Protein AF-A0A7Y5M687-F1 (afdb_monomer_lite)

Foldseek 3Di:
DCVVVVVLVVVLVVCVVVVNPVVSVVSVVVVVVDDDDDDDPDPDPPPPDVPPDPDDDDDDDDPPPPPCPPPPDPPPPPPPPAQAQDKDWDWDWDDDPNDIWTKIKIQAGGDGPPPDDAAEAEDEDDPPDAQVRSCVVVVVSVVCNVVRHMYMYIGD

pLDDT: mean 76.88, std 19.97, range [33.5, 98.5]

Radius of gyration: 26.1 Å; chains: 1; bounding box: 50×45×77 Å

Secondary structure (DSSP, 8-state):
--HHHHHHHHHHHHHHHTT-HHHHHHHHHHHHH--SSPPP---------TT---------------------------------SS-EEEEEEEEETTEEEEEEEEE----TT--SPPPEEE-PPPTT--HHHHHHHH-HHHHHHHHT-EEEEE--

Sequence (156 aa):
MNHLFNDMLGEATRLTRSGNLQAATDLIQRALRGESAPVPPRPSPASTDADMVIDVQTRVIDDAPAPVRQAEAHSPTTARAAASSTEQWLRSSYAHKGRQLAYRLYVPPTAAGTSEPRPLIVMLHGCTQGADDFAAGTRMNALARDAGVLVLYPEQ

Structure (mmCIF, N/CA/C/O backbone):
data_AF-A0A7Y5M687-F1
#
_entry.id   AF-A0A7Y5M687-F1
#
loop_
_atom_site.group_PDB
_atom_site.id
_atom_site.type_symbol
_atom_site.label_atom_id
_atom_site.label_alt_id
_atom_site.label_comp_id
_atom_site.label_asym_id
_atom_site.label_entity_id
_atom_site.label_seq_id
_atom_site.pdbx_PDB_ins_code
_atom_site.Cartn_x
_atom_site.Cartn_y
_atom_site.Cartn_z
_atom_site.occupancy
_atom_site.B_iso_or_equiv
_atom_site.auth_seq_id
_atom_site.auth_comp_id
_atom_site.auth_asym_id
_atom_site.auth_atom_id
_atom_site.pdbx_PDB_model_num
ATOM 1 N N . MET A 1 1 ? 29.578 0.803 -32.071 1.00 50.81 1 MET A N 1
ATOM 2 C CA . MET A 1 1 ? 28.991 -0.552 -32.152 1.00 50.81 1 MET A CA 1
ATOM 3 C C . MET A 1 1 ? 27.478 -0.469 -31.882 1.00 50.81 1 MET A C 1
ATOM 5 O O . MET A 1 1 ? 27.015 -1.019 -30.904 1.00 50.81 1 MET A O 1
ATOM 9 N N . ASN A 1 2 ? 26.725 0.268 -32.718 1.00 56.16 2 ASN A N 1
ATOM 10 C CA . ASN A 1 2 ? 25.264 0.492 -32.582 1.00 56.16 2 ASN A CA 1
ATOM 11 C C . ASN A 1 2 ? 24.506 0.415 -33.929 1.00 56.16 2 ASN A C 1
ATOM 13 O O . ASN A 1 2 ? 23.289 0.554 -33.961 1.00 56.16 2 ASN A O 1
ATOM 17 N N . HIS A 1 3 ? 25.204 0.196 -35.050 1.00 58.78 3 HIS A N 1
ATOM 18 C CA . HIS A 1 3 ? 24.576 0.191 -36.378 1.00 58.78 3 HIS A CA 1
ATOM 19 C C . HIS A 1 3 ? 23.774 -1.090 -36.630 1.00 58.78 3 HIS A C 1
ATOM 21 O O . HIS A 1 3 ? 22.640 -1.011 -37.077 1.00 58.78 3 HIS A O 1
ATOM 27 N N . LEU A 1 4 ? 24.284 -2.247 -36.191 1.00 65.81 4 LEU A N 1
ATOM 28 C CA . LEU A 1 4 ? 23.611 -3.537 -36.373 1.00 65.81 4 LEU A CA 1
ATOM 29 C C . LEU A 1 4 ? 22.228 -3.598 -35.698 1.00 65.81 4 LEU A C 1
ATOM 31 O O . LEU A 1 4 ? 21.294 -4.173 -36.245 1.00 65.81 4 LEU A O 1
ATOM 35 N N . PHE A 1 5 ? 22.083 -2.997 -34.514 1.00 67.81 5 PHE A N 1
ATOM 36 C CA . PHE A 1 5 ? 20.802 -2.969 -33.805 1.00 67.81 5 PHE A CA 1
ATOM 37 C C . PHE A 1 5 ? 19.809 -1.999 -34.460 1.00 67.81 5 PHE A C 1
ATOM 39 O O . PHE A 1 5 ? 18.636 -2.331 -34.617 1.00 67.81 5 PHE A O 1
ATOM 46 N N . ASN A 1 6 ? 20.289 -0.834 -34.906 1.00 73.31 6 ASN A N 1
ATOM 47 C CA . ASN A 1 6 ? 19.464 0.153 -35.602 1.00 73.31 6 ASN A CA 1
ATOM 48 C C . ASN A 1 6 ? 18.972 -0.362 -36.965 1.00 73.31 6 ASN A C 1
ATOM 50 O O . ASN A 1 6 ? 17.813 -0.138 -37.315 1.00 73.31 6 ASN A O 1
ATOM 54 N N . ASP A 1 7 ? 19.805 -1.113 -37.689 1.00 78.06 7 ASP A N 1
ATOM 55 C CA . ASP A 1 7 ? 19.435 -1.734 -38.965 1.00 78.06 7 ASP A CA 1
ATOM 56 C C . ASP A 1 7 ? 18.380 -2.839 -38.763 1.00 78.06 7 ASP A C 1
ATOM 58 O O . ASP A 1 7 ? 17.397 -2.914 -39.504 1.00 78.06 7 ASP A O 1
ATOM 62 N N . MET A 1 8 ? 18.514 -3.645 -37.700 1.00 79.06 8 MET A N 1
ATOM 63 C CA . MET A 1 8 ? 17.506 -4.646 -37.323 1.00 79.06 8 MET A CA 1
ATOM 64 C C . MET A 1 8 ? 16.159 -4.015 -36.934 1.00 79.06 8 MET A C 1
ATOM 66 O O . MET A 1 8 ? 15.106 -4.542 -37.300 1.00 79.06 8 MET A O 1
ATOM 70 N N . LEU A 1 9 ? 16.168 -2.868 -36.246 1.00 81.38 9 LEU A N 1
ATOM 71 C CA . LEU A 1 9 ? 14.945 -2.138 -35.891 1.00 81.38 9 LEU A CA 1
ATOM 72 C C . LEU A 1 9 ? 14.229 -1.569 -37.134 1.00 81.38 9 LEU A C 1
ATOM 74 O O . LEU A 1 9 ? 12.995 -1.595 -37.226 1.00 81.38 9 LEU A O 1
ATOM 78 N N . GLY A 1 10 ? 15.001 -1.084 -38.113 1.00 85.31 10 GLY A N 1
ATOM 79 C CA . GLY A 1 10 ? 14.486 -0.608 -39.398 1.00 85.31 10 GLY A CA 1
ATOM 80 C C . GLY A 1 10 ? 13.806 -1.718 -40.202 1.00 85.31 10 GLY A C 1
ATOM 81 O O . GLY A 1 10 ? 12.689 -1.535 -40.698 1.00 85.31 10 GLY A O 1
ATOM 82 N N . GLU A 1 11 ? 14.423 -2.899 -40.262 1.00 80.69 11 GLU A N 1
ATOM 83 C CA . GLU A 1 11 ? 13.884 -4.032 -41.019 1.00 80.69 11 GLU A CA 1
ATOM 84 C C . GLU A 1 11 ? 12.627 -4.635 -40.366 1.00 80.69 11 GLU A C 1
ATOM 86 O O . GLU A 1 11 ? 11.649 -4.922 -41.059 1.00 80.69 11 GLU A O 1
ATOM 91 N N . ALA A 1 12 ? 12.571 -4.714 -39.031 1.00 82.75 12 ALA A N 1
ATOM 92 C CA . ALA A 1 12 ? 11.359 -5.123 -38.309 1.00 82.75 12 ALA A CA 1
ATOM 93 C C . ALA A 1 12 ? 10.157 -4.190 -38.586 1.00 82.75 12 ALA A C 1
ATOM 95 O O . ALA A 1 12 ? 9.016 -4.643 -38.747 1.00 82.75 12 ALA A O 1
ATOM 96 N N . THR A 1 13 ? 10.410 -2.884 -38.721 1.00 84.81 13 THR A N 1
ATOM 97 C CA . THR A 1 13 ? 9.378 -1.886 -39.052 1.00 84.81 13 THR A CA 1
ATOM 98 C C . THR A 1 13 ? 8.874 -2.054 -40.491 1.00 84.81 13 THR A C 1
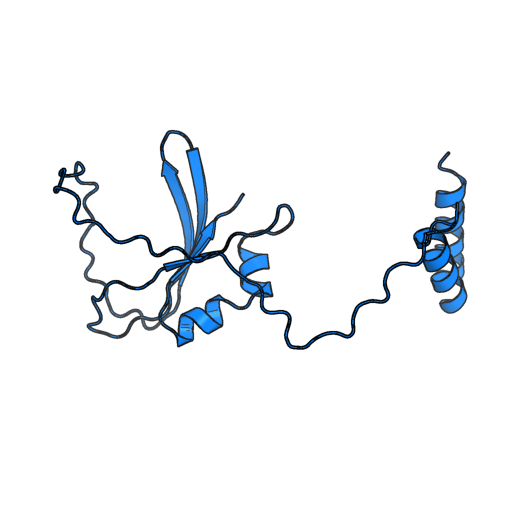ATOM 100 O O . THR A 1 13 ? 7.672 -1.943 -40.760 1.00 84.81 13 THR A O 1
ATOM 103 N N . ARG A 1 14 ? 9.774 -2.373 -41.430 1.00 90.56 14 ARG A N 1
ATOM 104 C CA . ARG A 1 14 ? 9.435 -2.641 -42.836 1.00 90.56 14 ARG A CA 1
ATOM 105 C C . ARG A 1 14 ? 8.601 -3.914 -42.994 1.00 90.56 14 ARG A C 1
ATOM 107 O O . ARG A 1 14 ? 7.621 -3.918 -43.743 1.00 90.56 14 ARG A O 1
ATOM 114 N N . LEU A 1 15 ? 8.946 -4.970 -42.259 1.00 91.75 15 LEU A N 1
ATOM 115 C CA . LEU A 1 15 ? 8.210 -6.239 -42.247 1.00 91.75 15 LEU A CA 1
ATOM 116 C C . LEU A 1 15 ? 6.791 -6.073 -41.687 1.00 91.75 15 LEU A C 1
ATOM 118 O O . LEU A 1 15 ? 5.835 -6.569 -42.278 1.00 91.75 15 LEU A O 1
ATOM 122 N N . THR A 1 16 ? 6.627 -5.269 -40.633 1.00 86.00 16 THR A N 1
ATOM 123 C CA . THR A 1 16 ? 5.300 -4.917 -40.099 1.00 86.00 16 THR A CA 1
ATOM 124 C C . THR A 1 16 ? 4.455 -4.166 -41.131 1.00 86.00 16 THR A C 1
ATOM 126 O O . THR A 1 16 ? 3.299 -4.515 -41.365 1.00 86.00 16 THR A O 1
ATOM 129 N N . ARG A 1 17 ? 5.038 -3.168 -41.812 1.00 88.31 17 ARG A N 1
ATOM 130 C CA . ARG A 1 17 ? 4.330 -2.367 -42.828 1.00 88.31 17 ARG A CA 1
ATOM 131 C C . ARG A 1 17 ? 3.923 -3.178 -44.061 1.00 88.31 17 ARG A C 1
ATOM 133 O O . ARG A 1 17 ? 2.930 -2.854 -44.698 1.00 88.31 17 ARG A O 1
ATOM 140 N N . SER A 1 18 ? 4.684 -4.217 -44.396 1.00 92.12 18 SER A N 1
ATOM 141 C CA . SER A 1 18 ? 4.397 -5.120 -45.519 1.00 92.12 18 SER A CA 1
ATOM 142 C C . SER A 1 18 ? 3.501 -6.307 -45.141 1.00 92.12 18 SER A C 1
ATOM 144 O O . SER A 1 18 ? 3.233 -7.154 -45.988 1.00 92.12 18 SER A O 1
ATOM 146 N N . GLY A 1 19 ? 3.006 -6.363 -43.897 1.00 88.56 19 GLY A N 1
ATOM 147 C CA . GLY A 1 19 ? 2.070 -7.389 -43.425 1.00 88.56 19 GLY A CA 1
ATOM 148 C C . GLY A 1 19 ? 2.722 -8.710 -43.006 1.00 88.56 19 GLY A C 1
ATOM 149 O O . GLY A 1 19 ? 2.018 -9.646 -42.635 1.00 88.56 19 GLY A O 1
ATOM 150 N N . ASN A 1 20 ? 4.054 -8.801 -43.012 1.00 88.50 20 ASN A N 1
ATOM 151 C CA . ASN A 1 20 ? 4.780 -10.001 -42.604 1.00 88.50 20 ASN A CA 1
ATOM 152 C C . ASN A 1 20 ? 5.117 -9.958 -41.103 1.00 88.50 20 ASN A C 1
ATOM 154 O O . ASN A 1 20 ? 6.271 -9.815 -40.691 1.00 88.50 20 ASN A O 1
ATOM 158 N N . LEU A 1 21 ? 4.069 -10.050 -40.280 1.00 87.00 21 LEU A N 1
ATOM 159 C CA . LEU A 1 21 ? 4.155 -9.924 -38.820 1.00 87.00 21 LEU A CA 1
ATOM 160 C C . LEU A 1 21 ? 4.959 -11.058 -38.165 1.00 87.00 21 LEU A C 1
ATOM 162 O O . LEU A 1 21 ? 5.623 -10.834 -37.152 1.00 87.00 21 LEU A O 1
ATOM 166 N N . GLN A 1 22 ? 4.948 -12.254 -38.760 1.00 85.50 22 GLN A N 1
ATOM 167 C CA . GLN A 1 22 ? 5.685 -13.407 -38.241 1.00 85.50 22 GLN A CA 1
ATOM 168 C C . GLN A 1 22 ? 7.199 -13.165 -38.331 1.00 85.50 22 GLN A C 1
ATOM 170 O O . GLN A 1 22 ? 7.899 -13.239 -37.324 1.00 85.50 22 GLN A O 1
ATOM 175 N N . ALA A 1 23 ? 7.686 -12.748 -39.506 1.00 79.94 23 ALA A N 1
ATOM 176 C CA . ALA A 1 23 ? 9.101 -12.448 -39.714 1.00 79.94 23 ALA A CA 1
ATOM 177 C C . ALA A 1 23 ? 9.585 -11.255 -38.869 1.00 79.94 23 ALA A C 1
ATOM 179 O O . ALA A 1 23 ? 10.711 -11.271 -38.372 1.00 79.94 23 ALA A O 1
ATOM 180 N N . ALA A 1 24 ? 8.740 -10.234 -38.667 1.00 84.62 24 ALA A N 1
ATOM 181 C CA . ALA A 1 24 ? 9.051 -9.116 -37.773 1.00 84.62 24 ALA A CA 1
ATOM 182 C C . ALA A 1 24 ? 9.233 -9.582 -36.316 1.00 84.62 24 ALA A C 1
ATOM 184 O O . ALA A 1 24 ? 10.175 -9.165 -35.638 1.00 84.62 24 ALA A O 1
ATOM 185 N N . THR A 1 25 ? 8.359 -10.480 -35.853 1.00 83.19 25 THR A N 1
ATOM 186 C CA . THR A 1 25 ? 8.400 -11.034 -34.492 1.00 83.19 25 THR A CA 1
ATOM 187 C C . THR A 1 25 ? 9.658 -11.869 -34.265 1.00 83.19 25 THR A C 1
ATOM 189 O O . THR A 1 25 ? 10.351 -11.681 -33.263 1.00 83.19 25 THR A O 1
ATOM 192 N N . ASP A 1 26 ? 10.000 -12.737 -35.216 1.00 84.88 26 ASP A N 1
ATOM 193 C CA . ASP A 1 26 ? 11.189 -13.588 -35.132 1.00 84.88 26 ASP A CA 1
ATOM 194 C C . ASP A 1 26 ? 12.483 -12.761 -35.060 1.00 84.88 26 ASP A C 1
ATOM 196 O O . ASP A 1 26 ? 13.393 -13.076 -34.285 1.00 84.88 26 ASP A O 1
ATOM 200 N N . LEU A 1 27 ? 12.549 -11.657 -35.812 1.00 84.81 27 LEU A N 1
ATOM 201 C CA . LEU A 1 27 ? 13.698 -10.750 -35.839 1.00 84.81 27 LEU A CA 1
ATOM 202 C C . LEU A 1 27 ? 13.893 -10.048 -34.483 1.00 84.81 27 LEU A C 1
ATOM 204 O O . LEU A 1 27 ? 15.007 -10.023 -33.954 1.00 84.81 27 LEU A O 1
ATOM 208 N N . ILE A 1 28 ? 12.807 -9.570 -33.867 1.00 81.19 28 ILE A N 1
ATOM 209 C CA . ILE A 1 28 ? 12.829 -8.966 -32.525 1.00 81.19 28 ILE A CA 1
ATOM 210 C C . ILE A 1 28 ? 13.250 -9.997 -31.470 1.00 81.19 28 ILE A C 1
ATOM 212 O O . ILE A 1 28 ? 14.134 -9.728 -30.656 1.00 81.19 28 ILE A O 1
ATOM 216 N N . GLN A 1 29 ? 12.672 -11.201 -31.494 1.00 81.88 29 GLN A N 1
ATOM 217 C CA . GLN A 1 29 ? 13.012 -12.253 -30.530 1.00 81.88 29 GLN A CA 1
ATOM 218 C C . GLN A 1 29 ? 14.469 -12.711 -30.640 1.00 81.88 29 GLN A C 1
ATOM 220 O O . GLN A 1 29 ? 15.079 -13.089 -29.638 1.00 81.88 29 GLN A O 1
ATOM 225 N N . ARG A 1 30 ? 15.034 -12.710 -31.849 1.00 77.94 30 ARG A N 1
ATOM 226 C CA . ARG A 1 30 ? 16.442 -13.038 -32.078 1.00 77.94 30 ARG A CA 1
ATOM 227 C C . ARG A 1 30 ? 17.370 -11.940 -31.559 1.00 77.94 30 ARG A C 1
ATOM 229 O O . ARG A 1 30 ? 18.365 -12.258 -30.916 1.00 77.94 30 ARG A O 1
ATOM 236 N N . ALA A 1 31 ? 17.020 -10.670 -31.763 1.00 76.69 31 ALA A N 1
ATOM 237 C CA . ALA A 1 31 ? 17.777 -9.541 -31.225 1.00 76.69 31 ALA A CA 1
ATOM 238 C C . ALA A 1 31 ? 17.769 -9.515 -29.683 1.00 76.69 31 ALA A C 1
ATOM 240 O O . ALA A 1 31 ? 18.803 -9.271 -29.068 1.00 76.69 31 ALA A O 1
ATOM 241 N N . LEU A 1 32 ? 16.629 -9.838 -29.059 1.00 77.00 32 LEU A N 1
ATOM 242 C CA . LEU A 1 32 ? 16.485 -9.911 -27.598 1.00 77.00 32 LEU A CA 1
ATOM 243 C C . LEU A 1 32 ? 17.200 -11.115 -26.969 1.00 77.00 32 LEU A C 1
ATOM 245 O O . LEU A 1 32 ? 17.580 -11.056 -25.801 1.00 77.00 32 LEU A O 1
ATOM 249 N N . ARG A 1 33 ? 17.387 -12.206 -27.722 1.00 76.19 33 ARG A N 1
ATOM 250 C CA . ARG A 1 33 ? 18.088 -13.406 -27.239 1.00 76.19 33 ARG A CA 1
ATOM 251 C C . ARG A 1 33 ? 19.609 -13.278 -27.205 1.00 76.19 33 ARG A C 1
ATOM 253 O O . ARG A 1 33 ? 20.223 -14.114 -26.554 1.00 76.19 33 ARG A O 1
ATOM 260 N N . GLY A 1 34 ? 20.190 -12.263 -27.854 1.00 63.19 34 GLY A N 1
ATOM 261 C CA . GLY A 1 34 ? 21.607 -11.904 -27.738 1.00 63.19 34 GLY A CA 1
ATOM 262 C C . GLY A 1 34 ? 22.568 -13.094 -27.834 1.00 63.19 34 GLY A C 1
ATOM 263 O O . GLY A 1 34 ? 23.147 -13.500 -26.832 1.00 63.19 34 GLY A O 1
ATOM 264 N N . GLU A 1 35 ? 22.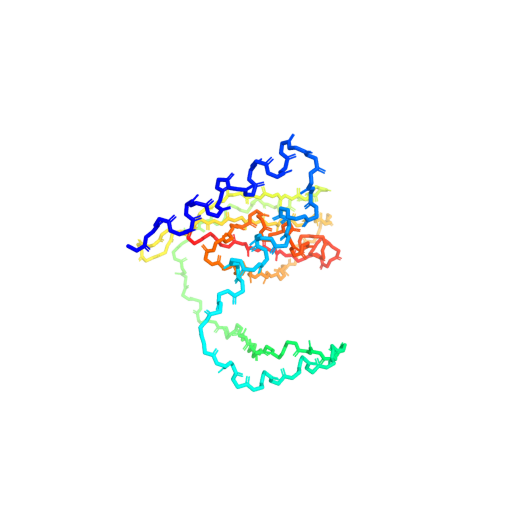761 -13.669 -29.023 1.00 58.22 35 GLU A N 1
ATOM 265 C CA . GLU A 1 35 ? 23.732 -14.758 -29.183 1.00 58.22 35 GLU A CA 1
ATOM 266 C C . GLU A 1 35 ? 25.180 -14.241 -29.174 1.00 58.22 35 GLU A C 1
ATOM 268 O O . GLU A 1 35 ? 25.709 -13.753 -30.173 1.00 58.22 35 GLU A O 1
ATOM 273 N N . SER A 1 36 ? 25.845 -14.406 -28.028 1.00 42.81 36 SER A N 1
ATOM 274 C CA . SER A 1 36 ? 27.270 -14.739 -27.931 1.00 42.81 36 SER A CA 1
ATOM 275 C C . SER A 1 36 ? 27.527 -15.564 -26.659 1.00 42.81 36 SER A C 1
ATOM 277 O O . SER A 1 36 ? 27.324 -15.074 -25.553 1.00 42.81 36 SER A O 1
ATOM 279 N N . ALA A 1 37 ? 28.027 -16.791 -26.870 1.00 42.41 37 ALA A N 1
ATOM 280 C CA . ALA A 1 37 ? 28.511 -17.809 -25.919 1.00 42.41 37 ALA A CA 1
ATOM 281 C C . ALA A 1 37 ? 27.463 -18.640 -25.125 1.00 42.41 37 ALA A C 1
ATOM 283 O O . ALA A 1 37 ? 26.395 -18.141 -24.769 1.00 42.41 37 ALA A O 1
ATOM 284 N N . PRO A 1 38 ? 27.754 -19.939 -24.868 1.00 42.62 38 PRO A N 1
ATOM 285 C CA . PRO A 1 38 ? 26.798 -20.883 -24.306 1.00 42.62 38 PRO A CA 1
ATOM 286 C C . PRO A 1 38 ? 26.506 -20.546 -22.846 1.00 42.62 38 PRO A C 1
ATOM 288 O O . PRO A 1 38 ? 27.401 -20.472 -22.005 1.00 42.62 38 PRO A O 1
ATOM 291 N N . VAL A 1 39 ? 25.223 -20.381 -22.546 1.00 42.50 39 VAL A N 1
ATOM 292 C CA . VAL A 1 39 ? 24.721 -20.351 -21.174 1.00 42.50 39 VAL A CA 1
ATOM 293 C C . VAL A 1 39 ? 24.949 -21.760 -20.599 1.00 42.50 39 VAL A C 1
ATOM 295 O O . VAL A 1 39 ? 24.579 -22.730 -21.268 1.00 42.50 39 VAL A O 1
ATOM 298 N N . PRO A 1 40 ? 25.547 -21.930 -19.400 1.00 46.94 40 PRO A N 1
ATOM 299 C CA . PRO A 1 40 ? 25.497 -23.223 -18.714 1.00 46.94 40 PRO A CA 1
ATOM 300 C C . PRO A 1 40 ? 24.028 -23.657 -18.604 1.00 46.94 40 PRO A C 1
ATOM 302 O O . PRO A 1 40 ? 23.156 -22.784 -18.638 1.00 46.94 40 PRO A O 1
ATOM 305 N N . PRO A 1 41 ? 23.703 -24.958 -18.500 1.00 43.34 41 PRO A N 1
ATOM 306 C CA . PRO A 1 41 ? 22.312 -25.366 -18.360 1.00 43.34 41 PRO A CA 1
ATOM 307 C C . PRO A 1 41 ? 21.694 -24.564 -17.216 1.00 43.34 41 PRO A C 1
ATOM 309 O O . PRO A 1 41 ? 22.117 -24.675 -16.064 1.00 43.34 41 PRO A O 1
ATOM 312 N N . ARG A 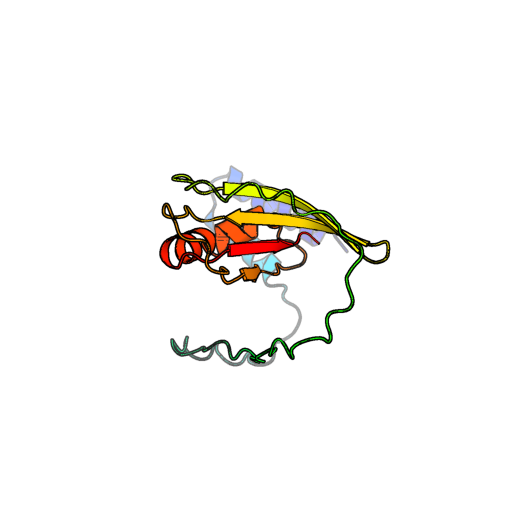1 42 ? 20.730 -23.695 -17.553 1.00 50.28 42 ARG A N 1
ATOM 313 C CA . ARG A 1 42 ? 19.874 -23.105 -16.533 1.00 50.28 42 ARG A CA 1
ATOM 314 C C . ARG A 1 42 ? 19.262 -24.299 -15.811 1.00 50.28 42 ARG A C 1
ATOM 316 O O . ARG A 1 42 ? 18.805 -25.212 -16.508 1.00 50.28 42 ARG A O 1
ATOM 323 N N . PRO A 1 43 ? 19.240 -24.328 -14.469 1.00 43.84 43 PRO A N 1
ATOM 324 C CA . PRO A 1 43 ? 18.327 -25.242 -13.815 1.00 43.84 43 PRO A CA 1
ATOM 325 C C . PRO A 1 43 ? 16.963 -24.987 -14.456 1.00 43.84 43 PRO A C 1
ATOM 327 O O . PRO A 1 43 ? 16.540 -23.830 -14.575 1.00 43.84 43 PRO A O 1
ATOM 330 N N . SER A 1 44 ? 16.341 -26.048 -14.979 1.00 47.31 44 SER A N 1
ATOM 331 C CA . SER A 1 44 ? 14.940 -26.018 -15.390 1.00 47.31 44 SER A CA 1
ATOM 332 C C . SER A 1 44 ? 14.173 -25.225 -14.336 1.00 47.31 44 SER A C 1
ATOM 334 O O . SER A 1 44 ? 14.507 -25.387 -13.155 1.00 47.31 44 SER A O 1
ATOM 336 N N . PRO A 1 45 ? 13.191 -24.373 -14.694 1.00 44.38 45 PRO A N 1
ATOM 337 C CA . PRO A 1 45 ? 12.296 -23.875 -13.669 1.00 44.38 45 PRO A CA 1
ATOM 338 C C . PRO A 1 45 ? 11.798 -25.125 -12.958 1.00 44.38 45 PRO A C 1
ATOM 340 O O . PRO A 1 45 ? 11.199 -26.001 -13.591 1.00 44.38 45 PRO A O 1
ATOM 343 N N . ALA A 1 46 ? 12.178 -25.258 -11.684 1.00 51.66 46 ALA A N 1
ATOM 344 C CA . ALA A 1 46 ? 11.535 -26.208 -10.815 1.00 51.66 46 ALA A CA 1
ATOM 345 C C . ALA A 1 46 ? 10.054 -25.953 -11.058 1.00 51.66 46 ALA A C 1
ATOM 347 O O . ALA A 1 46 ? 9.617 -24.795 -11.044 1.00 51.66 46 ALA A O 1
ATOM 348 N N . SER A 1 47 ? 9.368 -27.017 -11.471 1.00 55.50 47 SER A N 1
ATOM 349 C CA . SER A 1 47 ? 7.917 -27.130 -11.471 1.00 55.50 47 SER A CA 1
ATOM 350 C C . SER A 1 47 ? 7.338 -26.102 -10.519 1.00 55.50 47 SER A C 1
ATOM 352 O O . SER A 1 47 ? 7.762 -26.102 -9.367 1.00 55.50 47 SER A O 1
ATOM 354 N N . THR A 1 48 ? 6.472 -25.210 -11.014 1.00 50.66 48 THR A N 1
ATOM 355 C CA . THR A 1 48 ? 5.726 -24.262 -10.185 1.00 50.66 48 THR A CA 1
ATOM 356 C C . THR A 1 48 ? 5.136 -25.040 -9.027 1.00 50.66 48 THR A C 1
ATOM 358 O O . THR A 1 48 ? 4.108 -25.698 -9.170 1.00 50.66 48 THR A O 1
ATOM 361 N N . ASP A 1 49 ? 5.857 -25.023 -7.916 1.00 48.69 49 ASP A N 1
ATOM 362 C CA . ASP A 1 49 ? 5.405 -25.616 -6.694 1.00 48.69 49 ASP A CA 1
ATOM 363 C C . ASP A 1 49 ? 4.374 -24.614 -6.219 1.00 48.69 49 ASP A C 1
ATOM 365 O O . ASP A 1 49 ? 4.682 -23.446 -5.957 1.00 48.69 49 ASP A O 1
ATOM 369 N N . ALA A 1 50 ? 3.120 -25.049 -6.190 1.00 55.59 50 ALA A N 1
ATOM 370 C CA . ALA A 1 50 ? 2.026 -24.278 -5.615 1.00 55.59 50 ALA A CA 1
ATOM 371 C C . ALA A 1 50 ? 2.264 -23.972 -4.117 1.00 55.59 50 ALA A C 1
ATOM 373 O O . ALA A 1 50 ? 1.435 -23.319 -3.491 1.00 55.59 50 ALA A O 1
ATOM 374 N N . ASP A 1 51 ? 3.406 -24.418 -3.585 1.00 52.12 51 ASP A N 1
ATOM 375 C CA . ASP A 1 51 ? 3.879 -24.335 -2.216 1.00 52.12 51 ASP A CA 1
ATOM 376 C C . ASP A 1 51 ? 5.082 -23.387 -2.030 1.00 52.12 51 ASP A C 1
ATOM 378 O O . ASP A 1 51 ? 5.793 -23.473 -1.031 1.00 52.12 51 ASP A O 1
ATOM 382 N N . MET A 1 52 ? 5.333 -22.447 -2.958 1.00 53.06 52 MET A N 1
ATOM 383 C CA . MET A 1 52 ? 6.233 -21.314 -2.680 1.00 53.06 52 MET A CA 1
ATOM 384 C C . MET A 1 52 ? 5.627 -20.409 -1.595 1.00 53.06 52 MET A C 1
ATOM 386 O O . MET A 1 52 ? 5.073 -19.342 -1.869 1.00 53.06 52 MET A O 1
ATOM 390 N N . VAL A 1 53 ? 5.743 -20.837 -0.342 1.00 59.81 53 VAL A N 1
ATOM 391 C CA . VAL A 1 53 ? 5.512 -20.003 0.829 1.00 59.81 53 VAL A CA 1
ATOM 392 C C . VAL A 1 53 ? 6.630 -18.970 0.856 1.00 59.81 53 VAL A C 1
ATOM 394 O O . VAL A 1 53 ? 7.813 -19.300 0.940 1.00 59.81 53 VAL A O 1
ATOM 397 N N . ILE A 1 54 ? 6.261 -17.695 0.750 1.00 63.66 54 ILE A N 1
ATOM 398 C CA . ILE A 1 54 ? 7.189 -16.608 1.046 1.00 63.66 54 ILE A CA 1
ATOM 399 C C . ILE A 1 54 ? 7.426 -16.658 2.555 1.00 63.66 54 ILE A C 1
ATOM 401 O O . ILE A 1 54 ? 6.612 -16.153 3.328 1.00 63.66 54 ILE A O 1
ATOM 405 N N . ASP A 1 55 ? 8.521 -17.291 2.971 1.00 62.09 55 ASP A N 1
ATOM 406 C CA . ASP A 1 55 ? 8.968 -17.240 4.358 1.00 62.09 55 ASP A CA 1
ATOM 407 C C . ASP A 1 55 ? 9.329 -15.789 4.692 1.00 62.09 55 ASP A C 1
ATOM 409 O O . ASP A 1 55 ? 10.253 -15.197 4.126 1.00 62.09 55 ASP A O 1
ATOM 413 N N . VAL A 1 56 ? 8.568 -15.191 5.605 1.00 73.81 56 VAL A N 1
ATOM 414 C CA . VAL A 1 56 ? 8.836 -13.853 6.126 1.00 73.81 56 VAL A CA 1
ATOM 415 C C . VAL A 1 56 ? 9.351 -13.983 7.551 1.00 73.81 56 VAL A C 1
ATOM 417 O O . VAL A 1 56 ? 8.764 -14.672 8.382 1.00 73.81 56 VAL A O 1
ATOM 420 N N . GLN A 1 57 ? 10.456 -13.303 7.864 1.00 75.62 57 GLN A N 1
ATOM 421 C CA . GLN A 1 57 ? 10.889 -13.184 9.253 1.00 75.62 57 GLN A CA 1
ATOM 422 C C . GLN A 1 57 ? 9.868 -12.333 10.012 1.00 75.62 57 GLN A C 1
ATOM 424 O O . GLN A 1 57 ? 9.801 -11.117 9.834 1.00 75.62 57 GLN A O 1
ATOM 429 N N . THR A 1 58 ? 9.065 -12.969 10.861 1.00 76.38 58 THR A N 1
ATOM 430 C CA . THR A 1 58 ? 8.117 -12.273 11.732 1.00 76.38 58 THR A CA 1
ATOM 431 C C . THR A 1 58 ? 8.757 -11.991 13.080 1.00 76.38 58 THR A C 1
ATOM 433 O O . THR A 1 58 ? 9.276 -12.897 13.733 1.00 76.38 58 THR A O 1
ATOM 436 N N . ARG A 1 59 ? 8.655 -10.748 13.546 1.00 82.75 59 ARG A N 1
ATOM 437 C CA . ARG A 1 59 ? 8.961 -10.383 14.928 1.00 82.75 59 ARG A CA 1
ATOM 438 C C . ARG A 1 59 ? 7.774 -9.634 15.510 1.00 82.75 59 ARG A C 1
ATOM 440 O O . ARG A 1 59 ? 7.367 -8.617 14.956 1.00 82.75 59 ARG A O 1
ATOM 447 N N . VAL A 1 60 ? 7.263 -10.112 16.641 1.00 82.12 60 VAL A N 1
ATOM 448 C CA . VAL A 1 60 ? 6.316 -9.347 17.454 1.00 82.12 60 VAL A CA 1
ATOM 449 C C . VAL A 1 60 ? 7.103 -8.257 18.175 1.00 82.12 60 VAL A C 1
ATOM 451 O O . VAL A 1 60 ? 8.130 -8.524 18.804 1.00 82.12 60 VAL A O 1
ATOM 454 N N . ILE A 1 61 ? 6.662 -7.015 18.016 1.00 80.44 61 ILE A N 1
ATOM 455 C CA . ILE A 1 61 ? 7.144 -5.898 18.818 1.00 80.44 61 ILE A CA 1
ATOM 456 C C . ILE A 1 61 ? 6.112 -5.730 19.921 1.00 80.44 61 ILE A C 1
ATOM 458 O O . ILE A 1 61 ? 5.032 -5.200 19.671 1.00 80.44 61 ILE A O 1
ATOM 462 N N . ASP A 1 62 ? 6.426 -6.230 21.113 1.00 80.69 62 ASP A N 1
ATOM 463 C CA . ASP A 1 62 ? 5.619 -5.921 22.284 1.00 80.69 62 ASP A CA 1
ATOM 464 C C . ASP A 1 62 ? 5.704 -4.414 22.532 1.00 80.69 62 ASP A C 1
ATOM 466 O O . ASP A 1 62 ? 6.803 -3.845 22.581 1.00 80.69 62 ASP A O 1
ATOM 470 N N . ASP A 1 63 ? 4.556 -3.772 22.739 1.00 63.50 63 ASP A N 1
ATOM 471 C CA . ASP A 1 63 ? 4.522 -2.506 23.461 1.00 63.50 63 ASP A CA 1
ATOM 472 C C . ASP A 1 63 ? 4.945 -2.828 24.900 1.00 63.50 63 ASP A C 1
ATOM 474 O O . ASP A 1 63 ? 4.127 -3.107 25.778 1.00 63.50 63 ASP A O 1
ATOM 478 N N . ALA A 1 64 ? 6.256 -2.847 25.160 1.00 55.22 64 ALA A N 1
ATOM 479 C CA . ALA A 1 64 ? 6.732 -2.710 26.526 1.00 55.22 64 ALA A CA 1
ATOM 480 C C . ALA A 1 64 ? 6.061 -1.439 27.061 1.00 55.22 64 ALA A C 1
ATOM 482 O O . ALA A 1 64 ? 6.167 -0.413 26.381 1.00 55.22 64 ALA A O 1
ATOM 483 N N . PRO A 1 65 ? 5.362 -1.464 28.213 1.00 46.00 65 PRO A N 1
ATOM 484 C CA . PRO A 1 65 ? 4.782 -0.254 28.765 1.00 46.00 65 PRO A CA 1
ATOM 485 C C . PRO A 1 65 ? 5.931 0.723 28.979 1.00 46.00 65 PRO A C 1
ATOM 487 O O . PRO A 1 65 ? 6.731 0.593 29.908 1.00 46.00 65 PRO A O 1
ATOM 490 N N . ALA A 1 66 ? 6.069 1.664 28.049 1.00 49.31 66 ALA A N 1
ATOM 491 C CA . ALA A 1 66 ? 7.060 2.701 28.160 1.00 49.31 66 ALA A CA 1
ATOM 492 C C . ALA A 1 66 ? 6.726 3.439 29.460 1.00 49.31 66 ALA A C 1
ATOM 494 O O . ALA A 1 66 ? 5.549 3.747 29.687 1.00 49.31 66 ALA A O 1
ATOM 495 N N . PRO A 1 67 ? 7.709 3.751 30.328 1.00 43.12 67 PRO A N 1
ATOM 496 C CA . PRO A 1 67 ? 7.462 4.770 31.329 1.00 43.12 67 PRO A CA 1
ATOM 497 C C . PRO A 1 67 ? 6.974 5.980 30.545 1.00 43.12 67 PRO A C 1
ATOM 499 O O . PRO A 1 67 ? 7.644 6.400 29.596 1.00 43.12 67 PRO A O 1
ATOM 502 N N . VAL A 1 68 ? 5.770 6.441 30.880 1.00 42.91 68 VAL A N 1
ATOM 503 C CA . VAL A 1 68 ? 5.061 7.531 30.215 1.00 42.91 68 VAL A CA 1
ATOM 504 C C . VAL A 1 68 ? 5.925 8.784 30.337 1.00 42.91 68 VAL A C 1
ATOM 506 O O . VAL A 1 68 ? 5.745 9.616 31.219 1.00 42.91 68 VAL A O 1
ATOM 509 N N . ARG A 1 69 ? 6.925 8.916 29.467 1.00 48.56 69 ARG A N 1
ATOM 510 C CA . ARG A 1 69 ? 7.514 10.201 29.149 1.00 48.56 69 ARG A CA 1
ATOM 511 C C . ARG A 1 69 ? 6.416 10.883 28.377 1.00 48.56 69 ARG A C 1
ATOM 513 O O . ARG A 1 69 ? 6.117 10.478 27.257 1.00 48.56 69 ARG A O 1
ATOM 520 N N . GLN A 1 70 ? 5.770 11.830 29.047 1.00 42.69 70 GLN A N 1
ATOM 521 C CA . GLN A 1 70 ? 4.871 12.786 28.434 1.00 42.69 70 GLN A CA 1
ATOM 522 C C . GLN A 1 70 ? 5.601 13.346 27.213 1.00 42.69 70 GLN A C 1
ATOM 524 O O . GLN A 1 70 ? 6.484 14.192 27.335 1.00 42.69 70 GLN A O 1
ATOM 529 N N . ALA A 1 71 ? 5.310 12.781 26.043 1.00 44.25 71 ALA A N 1
ATOM 530 C CA . ALA A 1 71 ? 5.637 13.417 24.794 1.00 44.25 71 ALA A CA 1
ATOM 531 C C . ALA A 1 71 ? 4.875 14.735 24.841 1.00 44.25 71 ALA A C 1
ATOM 533 O O . ALA A 1 71 ? 3.654 14.730 25.024 1.00 44.25 71 ALA A O 1
ATOM 534 N N . GLU A 1 72 ? 5.607 15.843 24.780 1.00 40.69 72 GLU A N 1
ATOM 535 C CA . GLU A 1 72 ? 5.023 17.168 24.657 1.00 40.69 72 GLU A CA 1
ATOM 536 C C . GLU A 1 72 ? 3.937 17.104 23.584 1.00 40.69 72 GLU A C 1
ATOM 538 O O . GLU A 1 72 ? 4.150 16.628 22.464 1.00 40.69 72 GLU A O 1
ATOM 543 N N . ALA A 1 73 ? 2.729 17.446 24.018 1.00 39.12 73 ALA A N 1
ATOM 544 C CA . ALA A 1 73 ? 1.497 17.162 23.323 1.00 39.12 73 ALA A CA 1
ATOM 545 C C . ALA A 1 73 ? 1.502 17.790 21.924 1.00 39.12 73 ALA A C 1
ATOM 547 O O . ALA A 1 73 ? 1.262 18.984 21.762 1.00 39.12 73 ALA A O 1
ATOM 548 N N . HIS A 1 74 ? 1.650 16.963 20.890 1.00 44.44 74 HIS A N 1
ATOM 549 C CA . HIS A 1 74 ? 0.890 17.207 19.674 1.00 44.44 74 HIS A CA 1
ATOM 550 C C . HIS A 1 74 ? -0.537 16.818 20.023 1.00 44.44 74 HIS A C 1
ATOM 552 O O . HIS A 1 74 ? -0.875 15.640 19.961 1.00 44.44 74 HIS A O 1
ATOM 558 N N . SER A 1 75 ? -1.323 17.786 20.501 1.00 33.50 75 SER A N 1
ATOM 559 C CA . SER A 1 75 ? -2.727 17.594 20.853 1.00 33.50 75 SER A CA 1
ATOM 560 C C . SER A 1 75 ? -3.415 16.778 19.757 1.00 33.50 75 SER A C 1
ATOM 562 O O . SER A 1 75 ? -3.621 17.310 18.661 1.00 33.50 75 SER A O 1
ATOM 564 N N . PRO A 1 76 ? -3.797 15.509 19.999 1.00 41.00 76 PRO A N 1
ATOM 565 C CA . PRO A 1 76 ? -4.769 14.893 19.133 1.00 41.00 76 PRO A CA 1
ATOM 566 C C . PRO A 1 76 ? -6.042 15.669 19.438 1.00 41.00 76 PRO A C 1
ATOM 568 O O . PRO A 1 76 ? -6.594 15.579 20.534 1.00 41.00 76 PRO A O 1
ATOM 571 N N . THR A 1 77 ? -6.482 16.507 18.501 1.00 38.06 77 THR A N 1
ATOM 572 C CA . THR A 1 77 ? -7.885 16.907 18.498 1.00 38.06 77 THR A CA 1
ATOM 573 C C . THR A 1 77 ? -8.662 15.602 18.549 1.00 38.06 77 THR A C 1
ATOM 575 O O . THR A 1 77 ? -8.615 14.804 17.613 1.00 38.06 77 THR A O 1
ATOM 578 N N . THR A 1 78 ? -9.313 15.350 19.681 1.00 42.91 78 THR A N 1
ATOM 579 C CA . THR A 1 78 ? -10.267 14.269 19.879 1.00 42.91 78 THR A CA 1
ATOM 580 C C . THR A 1 78 ? -11.510 14.602 19.064 1.00 42.91 78 THR A C 1
ATOM 582 O O . THR A 1 78 ? -12.592 14.857 19.584 1.00 42.91 78 THR A O 1
ATOM 585 N N . ALA A 1 79 ? -11.363 14.594 17.740 1.00 43.78 79 ALA A N 1
ATOM 586 C CA . ALA A 1 79 ? -12.480 14.336 16.865 1.00 43.78 79 ALA A CA 1
ATOM 587 C C . ALA A 1 79 ? -12.865 12.889 17.157 1.00 43.78 79 ALA A C 1
ATOM 589 O O . ALA A 1 79 ? -12.236 11.951 16.670 1.00 43.78 79 ALA A O 1
ATOM 590 N N . ARG A 1 80 ? -13.843 12.721 18.053 1.00 44.53 80 ARG A N 1
ATOM 591 C CA . ARG A 1 80 ? -14.580 11.474 18.243 1.00 44.53 80 ARG A CA 1
ATOM 592 C C . ARG A 1 80 ? -14.770 10.861 16.864 1.00 44.53 80 ARG A C 1
ATOM 594 O O . ARG A 1 80 ? -15.426 11.488 16.037 1.00 44.53 80 ARG A O 1
ATOM 601 N N . ALA A 1 81 ? -14.128 9.719 16.611 1.00 53.06 81 ALA A N 1
ATOM 602 C CA . ALA A 1 81 ? -14.181 9.056 15.320 1.00 53.06 81 ALA A CA 1
ATOM 603 C C . ALA A 1 81 ? -15.655 8.774 15.019 1.00 53.06 81 ALA A C 1
ATOM 605 O O . ALA A 1 81 ? -16.268 7.874 15.593 1.00 53.06 81 ALA A O 1
ATOM 606 N N . ALA A 1 82 ? -16.261 9.643 14.216 1.00 52.94 82 ALA A N 1
ATOM 607 C CA . ALA A 1 82 ? -17.601 9.432 13.727 1.00 52.94 82 ALA A CA 1
ATOM 608 C C . ALA A 1 82 ? -17.552 8.172 12.865 1.00 52.94 82 ALA A C 1
ATOM 610 O O . ALA A 1 82 ? -16.563 7.933 12.168 1.00 52.94 82 ALA A O 1
ATOM 611 N N . ALA A 1 83 ? -18.607 7.363 12.929 1.00 60.31 83 ALA A N 1
ATOM 612 C CA . ALA A 1 83 ? -18.772 6.257 12.002 1.00 60.31 83 ALA A CA 1
ATOM 613 C C . ALA A 1 83 ? -18.602 6.801 10.577 1.00 60.31 83 ALA A C 1
ATOM 615 O O . ALA A 1 83 ? -19.377 7.658 10.151 1.00 60.31 83 ALA A O 1
ATOM 616 N N . SER A 1 84 ? -17.572 6.349 9.866 1.00 68.69 84 SER A N 1
ATOM 617 C CA . SER A 1 84 ? -17.433 6.637 8.444 1.00 68.69 84 SER A CA 1
ATOM 618 C C . SER A 1 84 ? -17.982 5.440 7.701 1.00 68.69 84 SER A C 1
ATOM 620 O O . SER A 1 84 ? -17.385 4.363 7.727 1.00 68.69 84 SER A O 1
ATOM 622 N N . SER A 1 85 ? -19.122 5.624 7.041 1.00 73.12 85 SER A N 1
ATOM 623 C CA . SER A 1 85 ? -19.701 4.607 6.160 1.00 73.12 85 SER A CA 1
ATOM 624 C C . SER A 1 85 ? -18.905 4.426 4.865 1.00 73.12 85 SER A C 1
ATOM 626 O O . SER A 1 85 ? -19.168 3.487 4.122 1.00 73.12 85 SER A O 1
ATOM 628 N N . THR A 1 86 ? -17.950 5.318 4.587 1.00 88.31 86 THR A N 1
ATOM 629 C CA . THR A 1 86 ? -17.156 5.323 3.357 1.00 88.31 86 THR A CA 1
ATOM 630 C C . THR A 1 86 ? -15.690 5.069 3.677 1.00 88.31 86 THR A C 1
ATOM 632 O O . THR A 1 86 ? -15.154 5.582 4.665 1.00 88.31 86 THR A O 1
ATOM 635 N N . GLU A 1 87 ? -15.042 4.280 2.826 1.00 94.12 87 GLU A N 1
ATOM 636 C CA . GLU A 1 87 ? -13.592 4.118 2.831 1.00 94.12 87 GLU A CA 1
ATOM 637 C C . GLU A 1 87 ? -12.889 5.406 2.383 1.00 94.12 87 GLU A C 1
ATOM 639 O O . GLU A 1 87 ? -13.471 6.247 1.694 1.00 94.12 87 GLU A O 1
ATOM 644 N N . GLN A 1 88 ? -11.633 5.582 2.784 1.00 96.12 88 GLN A N 1
ATOM 645 C CA . GLN A 1 88 ? -10.853 6.770 2.444 1.00 96.12 88 GLN A CA 1
ATOM 646 C C . GLN A 1 88 ? -9.517 6.383 1.817 1.00 96.12 88 GLN A C 1
ATOM 648 O O . GLN A 1 88 ? -8.822 5.493 2.307 1.00 96.12 88 GLN A O 1
ATOM 653 N N . TRP A 1 89 ? -9.138 7.113 0.765 1.00 97.19 89 TRP A N 1
ATOM 654 C CA . TRP A 1 89 ? -7.820 7.047 0.139 1.00 97.19 89 TRP A CA 1
ATOM 655 C C . TRP A 1 89 ? -7.104 8.383 0.318 1.00 97.19 89 TRP A C 1
ATOM 657 O O . TRP A 1 89 ? -7.285 9.328 -0.453 1.00 97.19 89 TRP A O 1
ATOM 667 N N . LEU A 1 90 ? -6.333 8.485 1.397 1.00 97.81 90 LEU A N 1
ATOM 668 C CA . LEU A 1 90 ? -5.711 9.729 1.832 1.00 97.81 90 LEU A CA 1
ATOM 669 C C . LEU A 1 90 ? -4.293 9.847 1.278 1.00 97.81 90 LEU A C 1
ATOM 671 O O . LEU A 1 90 ? -3.578 8.854 1.158 1.00 97.81 90 LEU A O 1
ATOM 675 N N . ARG A 1 91 ? -3.869 11.078 0.988 1.00 97.75 91 ARG A N 1
ATOM 676 C CA . ARG A 1 91 ? -2.473 11.423 0.704 1.00 97.75 91 ARG A CA 1
ATOM 677 C C . ARG A 1 91 ? -1.987 12.385 1.773 1.00 97.75 91 ARG A C 1
ATOM 679 O O . ARG A 1 91 ? -2.657 13.377 2.049 1.00 97.75 91 ARG A O 1
ATOM 686 N N . SER A 1 92 ? -0.843 12.094 2.374 1.00 97.06 92 SER A N 1
ATOM 687 C CA . SER A 1 92 ? -0.271 12.931 3.427 1.00 97.06 92 SER A CA 1
ATOM 688 C C . SER A 1 92 ? 1.250 12.777 3.468 1.00 97.06 92 SER A C 1
ATOM 690 O O . SER A 1 92 ? 1.842 12.077 2.645 1.00 97.06 92 SER A O 1
ATOM 692 N N . SER A 1 93 ? 1.902 13.475 4.392 1.00 96.31 93 SER A N 1
ATOM 693 C CA . SER A 1 93 ? 3.335 13.342 4.634 1.00 96.31 93 SER A CA 1
ATOM 694 C C . SER A 1 93 ? 3.637 13.369 6.125 1.00 96.31 93 SER A C 1
ATOM 696 O O . SER A 1 93 ? 2.909 13.983 6.904 1.00 96.31 93 SER A O 1
ATOM 698 N N . TYR A 1 94 ? 4.706 12.689 6.519 1.00 94.81 94 TYR A N 1
ATOM 699 C CA . TYR A 1 94 ? 5.197 12.647 7.888 1.00 94.81 94 TYR A CA 1
ATOM 700 C C . TYR A 1 94 ? 6.628 13.178 7.940 1.00 94.81 94 TYR A C 1
ATOM 702 O O . TYR A 1 94 ? 7.455 12.802 7.112 1.00 94.81 94 TYR A O 1
ATOM 710 N N . ALA A 1 95 ? 6.920 14.049 8.906 1.00 95.62 95 ALA A N 1
ATOM 711 C CA . ALA A 1 95 ? 8.248 14.614 9.107 1.00 95.62 95 ALA A CA 1
ATOM 712 C C . ALA A 1 95 ? 8.864 14.095 10.414 1.00 95.62 95 ALA A C 1
ATOM 714 O O . ALA A 1 95 ? 8.267 14.217 11.482 1.00 95.62 95 ALA A O 1
ATOM 715 N N . HIS A 1 96 ? 10.074 13.537 10.344 1.00 90.62 96 HIS A N 1
ATOM 716 C CA . HIS A 1 96 ? 10.813 13.054 11.510 1.00 90.62 96 HIS A CA 1
ATOM 717 C C . HIS A 1 96 ? 12.322 13.182 11.307 1.00 90.62 96 HIS A C 1
ATOM 719 O O . HIS A 1 96 ? 12.857 12.750 10.287 1.00 90.62 96 HIS A O 1
ATOM 725 N N . LYS A 1 97 ? 13.023 13.765 12.292 1.00 93.50 97 LYS A N 1
ATOM 726 C CA . LYS A 1 97 ? 14.489 13.957 12.281 1.00 93.50 97 LYS A CA 1
ATOM 727 C C . LYS A 1 97 ? 15.016 14.572 10.971 1.00 93.50 97 LYS A C 1
ATOM 729 O O . LYS A 1 97 ? 15.984 14.088 10.394 1.00 93.50 97 LYS A O 1
ATOM 734 N N . GLY A 1 98 ? 14.347 15.619 10.483 1.00 92.12 98 GLY A N 1
ATOM 735 C CA . GLY A 1 98 ? 14.736 16.328 9.257 1.00 92.12 98 GLY A CA 1
ATOM 736 C C . GLY A 1 98 ? 14.434 15.586 7.950 1.00 92.12 98 GLY A C 1
ATOM 737 O O . GLY A 1 98 ? 14.794 16.074 6.886 1.00 92.12 98 GLY A O 1
ATOM 738 N N . ARG A 1 99 ? 13.766 14.429 8.006 1.00 90.94 99 ARG A N 1
ATOM 739 C CA . ARG A 1 99 ? 13.290 13.696 6.828 1.00 90.94 99 ARG A CA 1
ATOM 740 C C . ARG A 1 99 ? 11.787 13.873 6.689 1.00 90.94 99 ARG A C 1
ATOM 742 O O . ARG A 1 99 ? 11.079 13.804 7.691 1.00 90.94 99 ARG A O 1
ATOM 749 N N . GLN A 1 100 ? 11.313 14.051 5.461 1.00 94.06 100 GLN A N 1
ATOM 750 C CA . GLN A 1 100 ? 9.894 14.041 5.120 1.00 94.06 100 GLN A CA 1
ATOM 751 C C . GLN A 1 100 ? 9.599 12.808 4.265 1.00 94.06 100 GLN A C 1
ATOM 753 O O . GLN A 1 100 ? 10.336 12.520 3.327 1.00 94.06 100 GLN A O 1
ATOM 758 N N . LEU A 1 101 ? 8.544 12.079 4.612 1.00 93.75 101 LEU A N 1
ATOM 759 C CA . LEU A 1 101 ? 8.096 10.878 3.919 1.00 93.75 101 LEU A CA 1
ATOM 760 C C . LEU A 1 101 ? 6.647 11.088 3.486 1.00 93.75 101 LEU A C 1
ATOM 762 O O . LEU A 1 101 ? 5.759 11.197 4.335 1.00 93.75 101 LEU A O 1
ATOM 766 N N . ALA A 1 102 ? 6.412 11.198 2.182 1.00 96.94 102 ALA A N 1
ATOM 767 C CA . ALA A 1 102 ? 5.060 11.189 1.637 1.00 96.94 102 ALA A CA 1
ATOM 768 C C . ALA A 1 102 ? 4.486 9.768 1.705 1.00 96.94 102 ALA A C 1
ATOM 770 O O . ALA A 1 102 ? 5.228 8.789 1.671 1.00 96.94 102 ALA A O 1
ATOM 771 N N . TYR A 1 103 ? 3.169 9.647 1.834 1.00 97.75 103 TYR A N 1
ATOM 772 C CA . TYR A 1 103 ? 2.502 8.350 1.851 1.00 97.75 103 TYR A CA 1
ATOM 773 C C . TYR A 1 103 ? 1.053 8.445 1.373 1.00 97.75 103 TYR A C 1
ATOM 775 O O . TYR A 1 103 ? 0.408 9.503 1.434 1.00 97.75 103 TYR A O 1
ATOM 783 N N . ARG A 1 104 ? 0.525 7.293 0.959 1.00 98.31 104 ARG A N 1
ATOM 784 C CA . ARG A 1 104 ? -0.909 7.029 0.863 1.00 98.31 104 ARG A CA 1
ATOM 785 C C . ARG A 1 104 ? -1.381 6.216 2.063 1.00 98.31 104 ARG A C 1
ATOM 787 O O . ARG A 1 104 ? -0.652 5.366 2.567 1.00 98.31 104 ARG A O 1
ATOM 794 N N . LEU A 1 105 ? -2.600 6.472 2.520 1.00 98.38 105 LEU A N 1
ATOM 795 C CA . LEU A 1 105 ? -3.240 5.721 3.597 1.00 98.38 105 LEU A CA 1
ATOM 796 C C . LEU A 1 105 ? -4.640 5.306 3.161 1.00 98.38 105 LEU A C 1
ATOM 798 O O . LEU A 1 105 ? -5.483 6.153 2.858 1.00 98.38 105 LEU A O 1
ATOM 802 N N . TYR A 1 106 ? -4.877 4.001 3.172 1.00 98.00 106 TYR A N 1
ATOM 803 C CA . TYR A 1 106 ? -6.202 3.426 3.065 1.00 98.00 106 TYR A CA 1
ATOM 804 C C . TYR A 1 106 ? -6.828 3.293 4.453 1.00 98.00 106 TYR A C 1
ATOM 806 O O . TYR A 1 106 ? -6.251 2.677 5.355 1.00 98.00 106 TYR A O 1
ATOM 814 N N . VAL A 1 107 ? -8.020 3.867 4.606 1.00 96.31 107 VAL A N 1
ATOM 815 C CA . VAL A 1 107 ? -8.833 3.771 5.821 1.00 96.31 107 VAL A CA 1
ATOM 816 C C . VAL A 1 107 ? -10.126 3.036 5.472 1.00 96.31 107 VAL A C 1
ATOM 818 O O . VAL A 1 107 ? -10.925 3.580 4.705 1.00 96.31 107 VAL A O 1
ATOM 821 N N . PRO A 1 108 ? -10.374 1.832 6.017 1.00 94.50 108 PRO A N 1
ATOM 822 C CA . PRO A 1 108 ? -11.617 1.127 5.755 1.00 94.50 108 PRO A CA 1
ATOM 823 C C . PRO A 1 108 ? -12.793 1.813 6.472 1.00 94.50 108 PRO A C 1
ATOM 825 O O . PRO A 1 108 ? -12.582 2.527 7.471 1.00 94.50 108 PRO A O 1
ATOM 828 N N . PRO A 1 109 ? -14.037 1.576 6.011 1.00 91.88 109 PRO A N 1
ATOM 829 C CA . PRO A 1 109 ? -15.233 2.030 6.706 1.00 91.88 109 PRO A CA 1
ATOM 830 C C . PRO A 1 109 ? -15.216 1.544 8.155 1.00 91.88 109 PRO A C 1
ATOM 832 O O . PRO A 1 109 ? -14.693 0.475 8.466 1.00 91.88 109 PRO A O 1
ATOM 835 N N . THR A 1 110 ? -15.759 2.347 9.061 1.00 85.06 110 THR A N 1
ATOM 836 C CA . THR A 1 110 ? -15.737 2.053 10.498 1.00 85.06 110 THR A CA 1
ATOM 837 C C . THR A 1 110 ? -17.160 2.043 11.026 1.00 85.06 110 THR A C 1
ATOM 839 O O . THR A 1 110 ? -17.911 2.996 10.806 1.00 85.06 110 THR A O 1
ATOM 842 N N . ALA A 1 111 ? -17.532 0.966 11.719 1.00 74.69 111 ALA A N 1
ATOM 843 C CA . ALA A 1 111 ? -18.842 0.853 12.338 1.00 74.69 111 ALA A CA 1
ATOM 844 C C . ALA A 1 111 ? -19.036 1.937 13.411 1.00 74.69 111 ALA A C 1
ATOM 846 O O . ALA A 1 111 ? -18.090 2.427 14.034 1.00 74.69 111 ALA A O 1
ATOM 847 N N . ALA A 1 112 ? -20.284 2.333 13.643 1.00 69.44 112 ALA A N 1
ATOM 848 C CA . ALA A 1 112 ? -20.582 3.267 14.718 1.00 69.44 112 ALA A CA 1
ATOM 849 C C . ALA A 1 112 ? -20.234 2.645 16.076 1.00 69.44 112 ALA A C 1
ATOM 851 O O . ALA A 1 112 ? -20.680 1.547 16.392 1.00 69.44 112 ALA A O 1
ATOM 852 N N . GLY A 1 113 ? -19.450 3.361 16.883 1.00 64.62 113 GLY A N 1
ATOM 853 C CA . GLY A 1 113 ? -19.107 2.944 18.245 1.00 64.62 113 GLY A CA 1
ATOM 854 C C . GLY A 1 113 ? -17.841 2.095 18.379 1.00 64.62 113 GLY A C 1
ATOM 855 O O . GLY A 1 113 ? -17.408 1.878 19.508 1.00 64.62 113 GLY A O 1
ATOM 856 N N . THR A 1 114 ? -17.190 1.680 17.286 1.00 67.31 114 THR A N 1
ATOM 857 C CA . THR A 1 114 ? -15.850 1.076 17.371 1.00 67.31 114 THR A CA 1
ATOM 858 C C . THR A 1 114 ? -14.802 2.156 17.631 1.00 67.31 114 THR A C 1
ATOM 860 O O . THR A 1 114 ? -14.497 2.963 16.755 1.00 67.31 114 THR A O 1
ATOM 863 N N . SER A 1 115 ? -14.261 2.163 18.850 1.00 68.50 115 SER A N 1
ATOM 864 C CA . SER A 1 115 ? -13.121 2.993 19.272 1.00 68.50 115 SER A CA 1
ATOM 865 C C . SER A 1 115 ? -11.863 2.155 19.538 1.00 68.50 115 SER A C 1
ATOM 867 O O . SER A 1 115 ? -10.903 2.651 20.131 1.00 68.50 115 SER A O 1
ATOM 869 N N . GLU A 1 116 ? -11.878 0.880 19.153 1.00 77.88 116 GLU A N 1
ATOM 870 C CA . GLU A 1 116 ? -10.756 -0.021 19.391 1.00 77.88 116 GLU A CA 1
ATOM 871 C C . GLU A 1 116 ? -9.552 0.346 18.508 1.00 77.88 116 GLU A C 1
ATOM 873 O O . GLU A 1 116 ? -9.735 0.786 17.363 1.00 77.88 116 GLU A O 1
ATOM 878 N N . PRO A 1 117 ? -8.316 0.182 19.017 1.00 84.00 117 PRO A N 1
ATOM 879 C CA . PRO A 1 117 ? -7.113 0.325 18.210 1.00 84.00 117 PRO A CA 1
ATOM 880 C C . PRO A 1 117 ? -7.187 -0.600 16.996 1.00 84.00 117 PRO A C 1
ATOM 882 O O . PRO A 1 117 ? -7.366 -1.809 17.132 1.00 84.00 117 PRO A O 1
ATOM 885 N N . ARG A 1 118 ? -7.045 -0.031 15.798 1.00 88.31 118 ARG A N 1
ATOM 886 C CA . ARG A 1 118 ? -7.028 -0.813 14.560 1.00 88.31 118 ARG A CA 1
ATOM 887 C C . ARG A 1 118 ? -5.597 -1.200 14.201 1.00 88.31 118 ARG A C 1
ATOM 889 O O . ARG A 1 118 ? -4.714 -0.343 14.291 1.00 88.31 118 ARG A O 1
ATOM 896 N N . PRO A 1 119 ? -5.360 -2.441 13.749 1.00 93.62 119 PRO A N 1
ATOM 897 C CA . PRO A 1 119 ? -4.061 -2.827 13.218 1.00 93.62 119 PRO A CA 1
ATOM 898 C C . PRO A 1 119 ? -3.705 -1.984 11.985 1.00 93.62 119 PRO A C 1
ATOM 900 O O . PRO A 1 119 ? -4.579 -1.532 11.237 1.00 93.62 119 PRO A O 1
ATOM 903 N N . LEU A 1 120 ? -2.404 -1.798 11.775 1.00 96.06 120 LEU A N 1
ATOM 904 C CA . LEU A 1 120 ? -1.835 -1.089 10.635 1.00 96.06 120 LEU A CA 1
ATOM 905 C C . LEU A 1 120 ? -0.844 -1.998 9.909 1.00 96.06 120 LEU A C 1
ATOM 907 O O . LEU A 1 120 ? 0.097 -2.504 10.517 1.00 96.06 120 LEU A O 1
ATOM 911 N N . ILE A 1 121 ? -1.027 -2.145 8.601 1.00 97.25 121 ILE A N 1
ATOM 912 C CA . ILE A 1 121 ? -0.069 -2.787 7.701 1.00 97.25 121 ILE A CA 1
ATOM 913 C C . ILE A 1 121 ? 0.692 -1.695 6.951 1.00 97.25 121 ILE A C 1
ATOM 915 O O . ILE A 1 121 ? 0.091 -0.762 6.419 1.00 97.25 121 ILE A O 1
ATOM 919 N N . VAL A 1 122 ? 2.017 -1.825 6.881 1.00 97.19 122 VAL A N 1
ATOM 920 C CA . VAL A 1 122 ? 2.872 -0.955 6.064 1.00 97.19 122 VAL A CA 1
ATOM 921 C C . VAL A 1 122 ? 3.341 -1.731 4.840 1.00 97.19 122 VAL A C 1
ATOM 923 O O . VAL A 1 122 ? 3.984 -2.770 4.965 1.00 97.19 122 VAL A O 1
ATOM 926 N N . MET A 1 123 ? 3.018 -1.216 3.658 1.00 96.94 123 MET A N 1
ATOM 927 C CA . MET A 1 123 ? 3.278 -1.844 2.366 1.00 96.94 123 MET A CA 1
ATOM 928 C C . MET A 1 123 ? 4.393 -1.084 1.641 1.00 96.94 123 MET A C 1
ATOM 930 O O . MET A 1 123 ? 4.194 0.048 1.208 1.00 96.94 123 MET A O 1
ATOM 934 N N . LEU A 1 124 ? 5.571 -1.702 1.517 1.00 95.75 124 LEU A N 1
ATOM 935 C CA . LEU A 1 124 ? 6.748 -1.102 0.880 1.00 95.75 124 LEU A CA 1
ATOM 936 C C . LEU A 1 124 ? 6.883 -1.589 -0.566 1.00 95.75 124 LEU A C 1
ATOM 938 O O . LEU A 1 124 ? 6.977 -2.791 -0.809 1.00 95.75 124 LEU A O 1
ATOM 942 N N . HIS A 1 125 ? 6.905 -0.652 -1.510 1.00 95.06 125 HIS A N 1
ATOM 943 C CA . HIS A 1 125 ? 7.034 -0.941 -2.936 1.00 95.06 125 HIS A CA 1
ATOM 944 C C . HIS A 1 125 ? 8.505 -0.945 -3.401 1.00 95.06 125 HIS A C 1
ATOM 946 O O . HIS A 1 125 ? 9.408 -0.503 -2.686 1.00 95.06 125 HIS A O 1
ATOM 952 N N . GLY A 1 126 ? 8.751 -1.450 -4.616 1.00 91.31 126 GLY A N 1
ATOM 953 C CA . GLY A 1 126 ? 10.074 -1.430 -5.257 1.00 91.31 126 GLY A CA 1
ATOM 954 C C . GLY A 1 126 ? 10.418 -0.090 -5.926 1.00 91.31 126 GLY A C 1
ATOM 955 O O . GLY A 1 126 ? 9.555 0.765 -6.093 1.00 91.31 126 GLY A O 1
ATOM 956 N N . CYS A 1 127 ? 11.670 0.077 -6.373 1.00 90.62 127 CYS A N 1
ATOM 957 C CA . CYS A 1 127 ? 12.214 1.361 -6.854 1.00 90.62 127 CYS A CA 1
ATOM 958 C C . CYS A 1 127 ? 11.480 1.990 -8.050 1.00 90.62 127 CYS A C 1
ATOM 960 O O . CYS A 1 127 ? 11.553 3.198 -8.241 1.00 90.62 127 CYS A O 1
ATOM 962 N N . THR A 1 128 ? 10.824 1.185 -8.887 1.00 89.62 128 THR A N 1
ATOM 963 C CA . THR A 1 128 ? 10.114 1.658 -10.090 1.00 89.62 128 THR A CA 1
ATOM 964 C C . THR A 1 128 ? 8.595 1.645 -9.933 1.00 89.62 128 THR A C 1
ATOM 966 O O . THR A 1 128 ? 7.882 1.833 -10.913 1.00 89.62 128 THR A O 1
ATOM 969 N N . GLN A 1 129 ? 8.096 1.361 -8.733 1.00 89.50 129 GLN A N 1
ATOM 970 C CA . GLN A 1 129 ? 6.671 1.369 -8.413 1.00 89.50 129 GLN A CA 1
ATOM 971 C C . GLN A 1 129 ? 6.359 2.612 -7.577 1.00 89.50 129 GLN A C 1
ATOM 973 O O . GLN A 1 129 ? 7.232 3.097 -6.868 1.00 89.50 129 GLN A O 1
ATOM 978 N N . GLY A 1 130 ? 5.132 3.122 -7.664 1.00 94.69 130 GLY A N 1
ATOM 979 C CA . GLY A 1 130 ? 4.601 4.118 -6.727 1.00 94.69 130 GLY A CA 1
ATOM 980 C C . GLY A 1 130 ? 3.524 3.515 -5.828 1.00 94.69 130 GLY A C 1
ATOM 981 O O . GLY A 1 130 ? 3.041 2.406 -6.085 1.00 94.69 130 GLY A O 1
ATOM 982 N N . ALA A 1 131 ? 3.106 4.251 -4.795 1.00 96.75 131 ALA A N 1
ATOM 983 C CA . ALA A 1 131 ? 2.081 3.784 -3.860 1.00 96.75 131 ALA A CA 1
ATOM 984 C C . ALA A 1 131 ? 0.750 3.411 -4.543 1.00 96.75 131 ALA A C 1
ATOM 986 O O . ALA A 1 131 ? 0.156 2.384 -4.210 1.00 96.75 131 ALA A O 1
ATOM 987 N N . ASP A 1 132 ? 0.291 4.218 -5.507 1.00 96.75 132 ASP A N 1
ATOM 988 C CA . ASP A 1 132 ? -0.973 3.983 -6.222 1.00 96.75 132 ASP A CA 1
ATOM 989 C C . ASP A 1 132 ? -0.912 2.689 -7.070 1.00 96.75 132 ASP A C 1
ATOM 991 O O . ASP A 1 132 ? -1.792 1.832 -6.953 1.00 96.75 132 ASP A O 1
ATOM 995 N N . ASP A 1 133 ? 0.158 2.491 -7.851 1.00 96.19 133 ASP A N 1
ATOM 996 C CA . ASP A 1 133 ? 0.344 1.287 -8.679 1.00 96.19 133 ASP A CA 1
ATOM 997 C C . ASP A 1 133 ? 0.513 0.024 -7.828 1.00 96.19 133 ASP A C 1
ATOM 999 O O . ASP A 1 133 ? -0.005 -1.043 -8.164 1.00 96.19 133 ASP A O 1
ATOM 1003 N N . PHE A 1 134 ? 1.211 0.136 -6.695 1.00 97.06 134 PHE A N 1
ATOM 1004 C CA . PHE A 1 134 ? 1.416 -0.988 -5.789 1.00 97.06 134 PHE A CA 1
ATOM 1005 C C . PHE A 1 134 ? 0.120 -1.395 -5.077 1.00 97.06 134 PHE A C 1
ATOM 1007 O O . PHE A 1 134 ? -0.196 -2.587 -4.990 1.00 97.06 134 PHE A O 1
ATOM 1014 N N . ALA A 1 135 ? -0.679 -0.425 -4.625 1.00 97.44 135 ALA A N 1
ATOM 1015 C CA . ALA A 1 135 ? -1.996 -0.688 -4.052 1.00 97.44 135 ALA A CA 1
ATOM 1016 C C . ALA A 1 135 ? -2.931 -1.354 -5.078 1.00 97.44 135 ALA A C 1
ATOM 1018 O O . ALA A 1 135 ? -3.597 -2.343 -4.755 1.00 97.44 135 ALA A O 1
ATOM 1019 N N . ALA A 1 136 ? -2.934 -0.869 -6.325 1.00 96.50 136 ALA A N 1
ATOM 1020 C CA . ALA A 1 136 ? -3.724 -1.450 -7.408 1.00 96.50 136 ALA A CA 1
ATOM 1021 C C . ALA A 1 136 ? -3.274 -2.881 -7.755 1.00 96.50 136 ALA A C 1
ATOM 1023 O O . ALA A 1 136 ? -4.106 -3.784 -7.854 1.00 96.50 136 ALA A O 1
ATOM 1024 N N . GLY A 1 137 ? -1.964 -3.106 -7.888 1.00 96.19 137 GLY A N 1
ATOM 1025 C CA . GLY A 1 137 ? -1.396 -4.404 -8.259 1.00 96.19 137 GLY A CA 1
ATOM 1026 C C . GLY A 1 137 ? -1.568 -5.482 -7.186 1.00 96.19 137 GLY A C 1
ATOM 1027 O O . GLY A 1 137 ? -1.823 -6.641 -7.511 1.00 96.19 137 GLY A O 1
ATOM 1028 N N . THR A 1 138 ? -1.479 -5.113 -5.905 1.00 96.56 138 THR A N 1
ATOM 1029 C CA . THR A 1 138 ? -1.635 -6.058 -4.782 1.00 96.56 138 THR A CA 1
ATOM 1030 C C . THR A 1 138 ? -3.088 -6.283 -4.379 1.00 96.56 138 THR A C 1
ATOM 1032 O O . THR A 1 138 ? -3.402 -7.309 -3.777 1.00 96.56 138 THR A O 1
ATOM 1035 N N . ARG A 1 139 ? -3.984 -5.336 -4.693 1.00 97.19 139 ARG A N 1
ATOM 1036 C CA . ARG A 1 139 ? -5.382 -5.312 -4.226 1.00 97.19 139 ARG A CA 1
ATOM 1037 C C . ARG A 1 139 ? -5.514 -5.347 -2.698 1.00 97.19 139 ARG A C 1
ATOM 1039 O O . ARG A 1 139 ? -6.560 -5.727 -2.172 1.00 97.19 139 ARG A O 1
ATOM 1046 N N . MET A 1 140 ? -4.482 -4.912 -1.973 1.00 97.88 140 MET A N 1
ATOM 1047 C CA . MET A 1 140 ? -4.445 -4.995 -0.512 1.00 97.88 140 MET A CA 1
ATOM 1048 C C . MET A 1 140 ? -5.532 -4.136 0.158 1.00 97.88 140 MET A C 1
ATOM 1050 O O . MET A 1 140 ? -6.060 -4.531 1.191 1.00 97.88 140 MET A O 1
ATOM 1054 N N . ASN A 1 141 ? -5.966 -3.028 -0.459 1.00 97.62 141 ASN A N 1
ATOM 1055 C CA . ASN A 1 141 ? -7.086 -2.225 0.058 1.00 97.62 141 ASN A CA 1
ATOM 1056 C C . ASN A 1 141 ? -8.396 -3.029 0.156 1.00 97.62 141 ASN A C 1
ATOM 1058 O O . ASN A 1 141 ? -9.146 -2.855 1.113 1.00 97.62 141 ASN A O 1
ATOM 1062 N N . ALA A 1 142 ? -8.655 -3.941 -0.788 1.00 96.50 142 ALA A N 1
ATOM 1063 C CA . ALA A 1 142 ? -9.855 -4.776 -0.757 1.00 96.50 142 ALA A CA 1
ATOM 1064 C C . ALA A 1 142 ? -9.816 -5.767 0.417 1.00 96.50 142 ALA A C 1
ATOM 1066 O O . ALA A 1 142 ? -10.776 -5.860 1.175 1.00 96.50 142 ALA A O 1
ATOM 1067 N N . LEU A 1 143 ? -8.675 -6.433 0.623 1.00 96.50 143 LEU A N 1
ATOM 1068 C CA . LEU A 1 143 ? -8.472 -7.339 1.760 1.00 96.50 143 LEU A CA 1
ATOM 1069 C C . LEU A 1 143 ? -8.555 -6.591 3.096 1.00 96.50 143 LEU A C 1
ATOM 1071 O O . LEU A 1 143 ? -9.184 -7.051 4.045 1.00 96.50 143 LEU A O 1
ATOM 1075 N N . ALA A 1 144 ? -7.959 -5.403 3.156 1.00 96.19 144 ALA A N 1
ATOM 1076 C CA . ALA A 1 144 ? -7.966 -4.560 4.340 1.00 96.19 144 ALA A CA 1
ATOM 1077 C C . ALA A 1 144 ? -9.360 -4.025 4.686 1.00 96.19 144 ALA A C 1
ATOM 1079 O O . ALA A 1 144 ? -9.684 -3.885 5.864 1.00 96.19 144 ALA A O 1
ATOM 1080 N N . ARG A 1 145 ? -10.204 -3.766 3.679 1.00 94.81 145 ARG A N 1
ATOM 1081 C CA . ARG A 1 145 ? -11.620 -3.437 3.873 1.00 94.81 145 ARG A CA 1
ATOM 1082 C C . ARG A 1 145 ? -12.347 -4.554 4.610 1.00 94.81 145 ARG A C 1
ATOM 1084 O O . ARG A 1 145 ? -13.012 -4.283 5.604 1.00 94.81 145 ARG A O 1
ATOM 1091 N N . ASP A 1 146 ? -12.193 -5.782 4.125 1.00 93.38 146 ASP A N 1
ATOM 1092 C CA . ASP A 1 146 ? -12.906 -6.944 4.650 1.00 93.38 146 ASP A CA 1
ATOM 1093 C C . ASP A 1 146 ? -12.390 -7.328 6.051 1.00 93.38 146 ASP A C 1
ATOM 1095 O O . ASP A 1 146 ? -13.163 -7.764 6.900 1.00 93.38 146 ASP A O 1
ATOM 1099 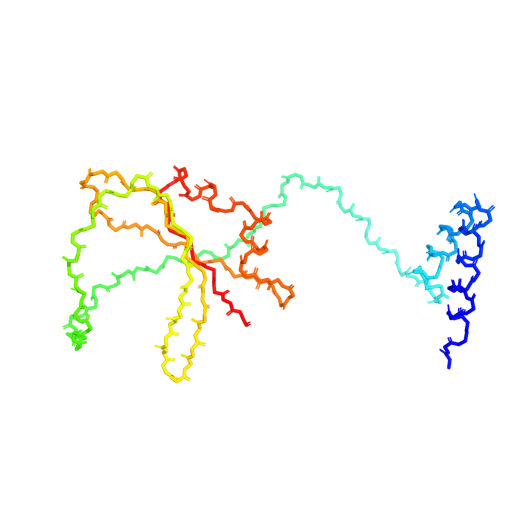N N . ALA A 1 147 ? -11.101 -7.096 6.325 1.00 92.88 147 ALA A N 1
ATOM 1100 C CA . ALA A 1 147 ? -10.470 -7.358 7.619 1.00 92.88 147 ALA A CA 1
ATOM 1101 C C . ALA A 1 147 ? -10.533 -6.178 8.617 1.00 92.88 147 ALA A C 1
ATOM 1103 O O . ALA A 1 147 ? -10.139 -6.332 9.772 1.00 92.88 147 ALA A O 1
ATOM 1104 N N . GLY A 1 148 ? -10.988 -4.991 8.198 1.00 92.69 148 GLY A N 1
ATOM 1105 C CA . GLY A 1 148 ? -11.037 -3.792 9.048 1.00 92.69 148 GLY A CA 1
ATOM 1106 C C . GLY A 1 148 ? -9.663 -3.212 9.424 1.00 92.69 148 GLY A C 1
ATOM 1107 O O . GLY A 1 148 ? -9.531 -2.550 10.456 1.00 92.69 148 GLY A O 1
ATOM 1108 N N . VAL A 1 149 ? -8.641 -3.445 8.598 1.00 94.56 149 VAL A N 1
ATOM 1109 C CA . VAL A 1 149 ? -7.235 -3.085 8.854 1.00 94.56 149 VAL A CA 1
ATOM 1110 C C . VAL A 1 149 ? -6.852 -1.807 8.101 1.00 94.56 149 VAL A C 1
ATOM 1112 O O . VAL A 1 149 ? -7.313 -1.564 6.987 1.00 94.56 149 VAL A O 1
ATOM 1115 N N . LEU A 1 150 ? -5.998 -0.968 8.690 1.00 97.06 150 LEU A N 1
ATOM 1116 C CA . LEU A 1 150 ? -5.420 0.193 8.005 1.00 97.06 150 LEU A CA 1
ATOM 1117 C C . LEU A 1 150 ? -4.252 -0.238 7.114 1.00 97.06 150 LEU A C 1
ATOM 1119 O O . LEU A 1 150 ? -3.468 -1.100 7.510 1.00 97.06 150 LEU A O 1
ATOM 1123 N N . VAL A 1 151 ? -4.070 0.406 5.957 1.00 98.31 151 VAL A N 1
ATOM 1124 C CA . VAL A 1 151 ? -2.906 0.134 5.093 1.00 98.31 151 VAL A CA 1
ATOM 1125 C C . VAL A 1 151 ? -2.212 1.422 4.695 1.00 98.31 151 VAL A C 1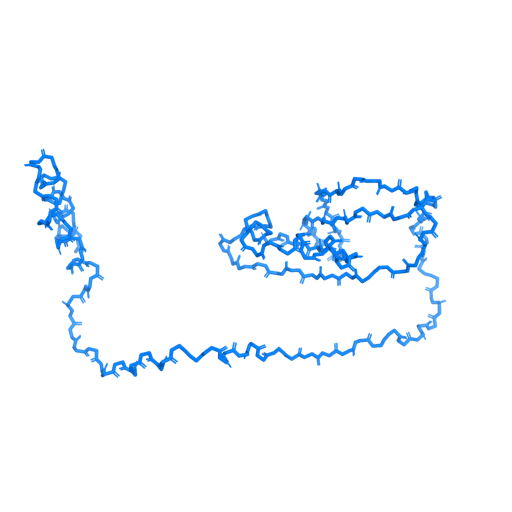
ATOM 1127 O O . VAL A 1 151 ? -2.812 2.291 4.064 1.00 98.31 151 VAL A O 1
ATOM 1130 N N . LEU A 1 152 ? -0.936 1.538 5.049 1.00 98.50 152 LEU A N 1
ATOM 1131 C CA . LEU A 1 152 ? -0.092 2.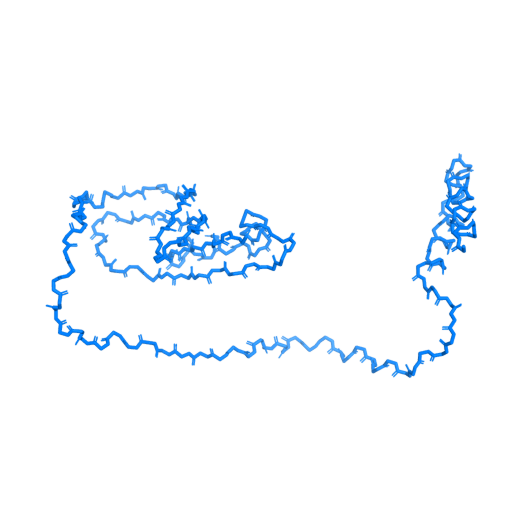677 4.718 1.00 98.50 152 LEU A CA 1
ATOM 1132 C C . LEU A 1 152 ? 0.941 2.280 3.662 1.00 98.50 152 LEU A C 1
ATOM 1134 O O . LEU A 1 152 ? 1.647 1.286 3.812 1.00 98.50 152 LEU A O 1
ATOM 1138 N N . TYR A 1 153 ? 1.039 3.090 2.613 1.00 98.19 153 TYR A N 1
ATOM 1139 C CA . TYR A 1 153 ? 1.952 2.921 1.487 1.00 98.19 153 TYR A CA 1
ATOM 1140 C C . TYR A 1 153 ? 2.889 4.135 1.444 1.00 98.19 153 TYR A C 1
ATOM 1142 O O . TYR A 1 153 ? 2.487 5.192 0.945 1.00 98.19 153 TYR A O 1
ATOM 1150 N N . PRO A 1 154 ? 4.099 4.053 2.024 1.00 96.94 154 PRO A N 1
ATOM 1151 C CA . PRO A 1 154 ? 5.090 5.115 1.907 1.00 96.94 154 PRO A CA 1
ATOM 1152 C C . PRO A 1 154 ? 5.548 5.276 0.459 1.00 96.94 154 PRO A C 1
ATOM 1154 O O . PRO A 1 154 ? 5.708 4.278 -0.236 1.00 96.94 154 PRO A O 1
ATOM 1157 N N . GLU A 1 155 ? 5.796 6.513 0.045 1.00 94.06 155 GLU A N 1
ATOM 1158 C CA . GLU A 1 155 ? 6.448 6.842 -1.227 1.00 94.06 155 GLU A CA 1
ATOM 1159 C C . GLU A 1 155 ? 7.972 6.911 -1.015 1.00 94.06 155 GLU A C 1
ATOM 1161 O O . GLU A 1 155 ? 8.421 7.349 0.053 1.00 94.06 155 GLU A O 1
ATOM 1166 N N . GLN A 1 156 ? 8.760 6.493 -2.013 1.00 81.12 156 GLN A N 1
ATOM 1167 C CA . GLN A 1 156 ? 10.234 6.574 -2.005 1.00 81.12 156 GLN A CA 1
ATOM 1168 C C . GLN A 1 156 ? 10.779 7.748 -2.818 1.00 81.12 156 GLN A C 1
ATOM 1170 O O . GLN A 1 156 ? 10.170 8.096 -3.852 1.00 81.12 156 GLN A O 1
#